Protein AF-0000000079820532 (afdb_homodimer)

Nearest PDB structures (foldseek):
  5aji-assembly1_E  TM=9.019E-01  e=6.889E+00  Escherichia coli
  8fc5-assembly2_2o  TM=4.206E-01  e=1.993E+00  Thermus thermophilus HB8
  4v5s-assembly1_AO  TM=4.270E-01  e=3.705E+00  Thermus thermophilus HB8
  5aji-assembly1_E  TM=9.019E-01  e=6.889E+00  Escherichia coli
  8fc5-assembly2_2o  TM=4.166E-01  e=1.993E+00  Thermus thermophilus HB8

Organism: NCBI:txid1608957

Foldseek 3Di:
DDDDDDQDPVNLVVQVVVQCVVVNDPDDDDSLRSVLVVVLVVQQVVCVVVVHDNVVSVVVSVVSSVVSVVD/DDDDDDQDPVNLVVQVVVQCVVVNDPDDDDSLRSVLVVVLVVQQVVCVVVVHDNVVSVVVSVVSSVVSVVD

Solvent-accessible surface area (backbone atoms only — not comparable to full-atom values): 7877 Å² total; per-residue (Å²): 122,59,32,69,44,55,42,42,55,72,52,45,65,62,45,51,63,56,49,35,67,66,75,42,76,87,61,90,73,53,64,53,54,54,52,50,52,29,29,43,46,9,50,46,52,49,33,53,75,58,67,47,56,66,69,60,40,52,51,50,43,52,52,46,54,52,52,43,73,71,98,122,60,31,71,45,54,42,42,54,71,51,46,65,62,45,50,62,56,48,34,67,64,76,43,75,88,60,91,73,51,64,54,53,52,53,49,53,28,30,45,46,9,50,46,52,48,32,55,73,59,67,47,54,64,70,61,40,50,50,49,42,52,50,44,53,52,52,44,72,72,98

Sequence (142 aa):
MPAQLTVSDDALDMLRPLFSQVEGSCEVWTDSEIVTRLLIRGVMAYGQTAGRDFADMSALAGTLRETITAGMPAQLTVSDDALDMLRPLFSQVEGSCEVWTDSEIVTRLLIRGVMAYGQTAGRDFADMSALAGTLRETITAG

Radius of gyration: 14.15 Å; Cα contacts (8 Å, |Δi|>4): 183; chains: 2; bounding box: 33×33×33 Å

pLDDT: mean 91.72, std 5.12, range [66.62, 97.19]

Secondary structure (DSSP, 8-state):
--EEEEE-HHHHHHHHHHHHHHH-SSSPPPHHHHHHHHHHHHHHHHHHHTT--HHHHHHHHHHHHHHHHH-/--EEEEE-HHHHHHHHHHHHHHH-SSSPPPHHHHHHHHHHHHHHHHHHHTT--HHHHHHHHHHHHHHHHH-

Structure (mmCIF, N/CA/C/O backbone):
data_AF-0000000079820532-model_v1
#
loop_
_entity.id
_entity.type
_entity.pdbx_description
1 polymer 'Uncharacterized protein'
#
loop_
_atom_site.group_PDB
_atom_site.id
_atom_site.type_symbol
_atom_site.label_atom_id
_atom_site.label_alt_id
_atom_site.label_comp_id
_atom_site.label_asym_id
_atom_site.label_entity_id
_atom_site.label_seq_id
_atom_site.pdbx_PDB_ins_code
_atom_site.Cartn_x
_atom_site.Cartn_y
_atom_site.Cartn_z
_atom_site.occupancy
_atom_site.B_iso_or_equiv
_atom_site.auth_seq_id
_atom_site.auth_comp_id
_atom_site.auth_asym_id
_atom_site.auth_atom_id
_atom_site.pdbx_PDB_model_num
ATOM 1 N N . MET A 1 1 ? 11.586 -12.977 10.352 1 81.31 1 MET A N 1
ATOM 2 C CA . MET A 1 1 ? 11.727 -11.711 11.062 1 81.31 1 MET A CA 1
ATOM 3 C C . MET A 1 1 ? 10.82 -10.648 10.445 1 81.31 1 MET A C 1
ATOM 5 O O . MET A 1 1 ? 10.586 -10.648 9.242 1 81.31 1 MET A O 1
ATOM 9 N N . PRO A 1 2 ? 10.234 -9.766 11.297 1 88.75 2 PRO A N 1
ATOM 10 C CA . PRO A 1 2 ? 9.367 -8.719 10.75 1 88.75 2 PRO A CA 1
ATOM 11 C C . PRO A 1 2 ? 10.094 -7.793 9.781 1 88.75 2 PRO A C 1
ATOM 13 O O . PRO A 1 2 ? 11.32 -7.656 9.852 1 88.75 2 PRO A O 1
ATOM 16 N N . ALA A 1 3 ? 9.375 -7.344 8.82 1 89.81 3 ALA A N 1
ATOM 17 C CA . ALA A 1 3 ? 9.914 -6.332 7.914 1 89.81 3 ALA A CA 1
ATOM 18 C C . ALA A 1 3 ? 9.68 -4.926 8.461 1 89.81 3 ALA A C 1
ATOM 20 O O . ALA A 1 3 ? 8.617 -4.637 9.016 1 89.81 3 ALA A O 1
ATOM 21 N N . GLN A 1 4 ? 10.734 -4.102 8.32 1 87.38 4 GLN A N 1
ATOM 22 C CA . GLN A 1 4 ? 10.641 -2.697 8.711 1 87.38 4 GLN A CA 1
ATOM 23 C C . GLN A 1 4 ? 10.703 -1.784 7.488 1 87.38 4 GLN A C 1
ATOM 25 O O . GLN A 1 4 ? 11.625 -1.892 6.672 1 87.38 4 GLN A O 1
ATOM 30 N N . LEU A 1 5 ? 9.672 -1 7.41 1 88.62 5 LEU A N 1
ATOM 31 C CA . LEU A 1 5 ? 9.672 0.026 6.371 1 88.62 5 LEU A CA 1
ATOM 32 C C . LEU A 1 5 ? 9.758 1.419 6.984 1 88.62 5 LEU A C 1
ATOM 34 O O . LEU A 1 5 ? 8.945 1.778 7.84 1 88.62 5 LEU A O 1
ATOM 38 N N . THR A 1 6 ? 10.836 2.141 6.586 1 89.69 6 THR A N 1
ATOM 39 C CA . THR A 1 6 ? 10.977 3.539 6.977 1 89.69 6 THR A CA 1
ATOM 40 C C . THR A 1 6 ? 10.523 4.465 5.848 1 89.69 6 THR A C 1
ATOM 42 O O . THR A 1 6 ? 11.039 4.391 4.734 1 89.69 6 THR A O 1
ATOM 45 N N . VAL A 1 7 ? 9.523 5.266 6.164 1 91.56 7 VAL A N 1
ATOM 46 C CA . VAL A 1 7 ? 9.055 6.277 5.219 1 91.56 7 VAL A CA 1
ATOM 47 C C . VAL A 1 7 ? 9.555 7.656 5.656 1 91.56 7 VAL A C 1
ATOM 49 O O . VAL A 1 7 ? 9.117 8.18 6.68 1 91.56 7 VAL A O 1
ATOM 52 N N . SER A 1 8 ? 10.391 8.172 4.902 1 92.5 8 SER A N 1
ATOM 53 C CA . SER A 1 8 ? 11.062 9.414 5.254 1 92.5 8 SER A CA 1
ATOM 54 C C . SER A 1 8 ? 10.094 10.594 5.246 1 92.5 8 SER A C 1
ATOM 56 O O . SER A 1 8 ? 9 10.5 4.68 1 92.5 8 SER A O 1
ATOM 58 N N . ASP A 1 9 ? 10.625 11.734 5.848 1 92 9 ASP A N 1
ATOM 59 C CA . ASP A 1 9 ? 9.836 12.961 5.863 1 92 9 ASP A CA 1
ATOM 60 C C . ASP A 1 9 ? 9.555 13.453 4.445 1 92 9 ASP A C 1
ATOM 62 O O . ASP A 1 9 ? 8.453 13.93 4.148 1 92 9 ASP A O 1
ATOM 66 N N . ASP A 1 10 ? 10.5 13.289 3.574 1 90.62 10 ASP A N 1
ATOM 67 C CA . ASP A 1 10 ? 10.344 13.711 2.186 1 90.62 10 ASP A CA 1
ATOM 68 C C . ASP A 1 10 ? 9.25 12.898 1.486 1 90.62 10 ASP A C 1
ATOM 70 O O . ASP A 1 10 ? 8.438 13.453 0.749 1 90.62 10 ASP A O 1
ATOM 74 N N . ALA A 1 11 ? 9.297 11.641 1.735 1 91.94 11 ALA A N 1
ATOM 75 C CA . ALA A 1 11 ? 8.258 10.789 1.16 1 91.94 11 ALA A CA 1
ATOM 76 C C . ALA A 1 11 ? 6.887 11.141 1.721 1 91.94 11 ALA A C 1
ATOM 78 O O . ALA A 1 11 ? 5.906 11.219 0.976 1 91.94 11 ALA A O 1
ATOM 79 N N . LEU A 1 12 ? 6.844 11.391 3.023 1 94.38 12 LEU A N 1
ATOM 80 C CA . LEU A 1 12 ? 5.582 11.734 3.668 1 94.38 12 LEU A CA 1
ATOM 81 C C . LEU A 1 12 ? 5.027 13.047 3.121 1 94.38 12 LEU A C 1
ATOM 83 O O . LEU A 1 12 ? 3.812 13.203 2.975 1 94.38 12 LEU A O 1
ATOM 87 N N . ASP A 1 13 ? 5.855 13.914 2.811 1 92.88 13 ASP A N 1
ATOM 88 C CA . ASP A 1 13 ? 5.434 15.188 2.244 1 92.88 13 ASP A CA 1
ATOM 89 C C . ASP A 1 13 ? 4.738 14.992 0.9 1 92.88 13 ASP A C 1
ATOM 91 O O . ASP A 1 13 ? 3.852 15.766 0.534 1 92.88 13 ASP A O 1
ATOM 95 N N . MET A 1 14 ? 5.082 13.914 0.185 1 91.31 14 MET A N 1
ATOM 96 C CA . MET A 1 14 ? 4.453 13.586 -1.092 1 91.31 14 MET A CA 1
ATOM 97 C C . MET A 1 14 ? 3.129 12.867 -0.878 1 91.31 14 MET A C 1
ATOM 99 O O . MET A 1 14 ? 2.205 13 -1.681 1 91.31 14 MET A O 1
ATOM 103 N N . LEU A 1 15 ? 3.088 12.125 0.169 1 93.88 15 LEU A N 1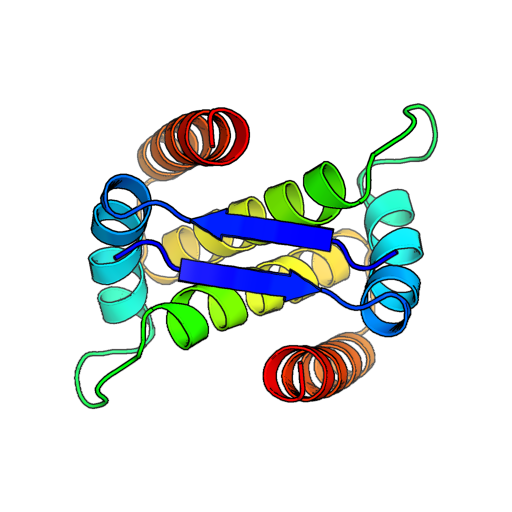
ATOM 104 C CA . LEU A 1 15 ? 1.954 11.242 0.395 1 93.88 15 LEU A CA 1
ATOM 105 C C . LEU A 1 15 ? 0.803 11.984 1.061 1 93.88 15 LEU A C 1
ATOM 107 O O . LEU A 1 15 ? -0.364 11.742 0.747 1 93.88 15 LEU A O 1
ATOM 111 N N . ARG A 1 16 ? 1.067 12.914 1.898 1 93.94 16 ARG A N 1
ATOM 112 C CA . ARG A 1 16 ? 0.063 13.602 2.707 1 93.94 16 ARG A CA 1
ATOM 113 C C . ARG A 1 16 ? -0.966 14.305 1.825 1 93.94 16 ARG A C 1
ATOM 115 O O . ARG A 1 16 ? -2.172 14.133 2.018 1 93.94 16 ARG A O 1
ATOM 122 N N . PRO A 1 17 ? -0.583 15.086 0.833 1 91.69 17 PRO A N 1
ATOM 123 C CA . PRO A 1 17 ? -1.593 15.75 0.008 1 91.69 17 PRO A CA 1
ATOM 124 C C . PRO A 1 17 ? -2.465 14.766 -0.769 1 91.69 17 PRO A C 1
ATOM 126 O O . PRO A 1 17 ? -3.668 14.992 -0.925 1 91.69 17 PRO A O 1
ATOM 129 N N . LEU A 1 18 ? -1.867 13.703 -1.291 1 92.81 18 LEU A N 1
ATOM 130 C CA . LEU A 1 18 ? -2.609 12.672 -2.006 1 92.81 18 LEU A CA 1
ATOM 131 C C . LEU A 1 18 ? -3.641 12.016 -1.093 1 92.81 18 LEU A C 1
ATOM 133 O O . LEU A 1 18 ? -4.797 11.844 -1.479 1 92.81 18 LEU A O 1
ATOM 137 N N . PHE A 1 19 ? -3.148 11.672 0.067 1 94.25 19 PHE A N 1
ATOM 138 C CA . PHE A 1 19 ? -4.016 11.023 1.043 1 94.25 19 PHE A CA 1
ATOM 139 C C . PHE A 1 19 ? -5.199 11.914 1.397 1 94.25 19 PHE A C 1
ATOM 141 O O . PHE A 1 19 ? -6.344 11.461 1.393 1 94.25 19 PHE A O 1
ATOM 148 N N . SER A 1 20 ? -4.957 13.172 1.62 1 92.81 20 SER A N 1
ATOM 149 C CA . SER A 1 20 ? -6.008 14.109 2.014 1 92.81 20 SER A CA 1
ATOM 150 C C . SER A 1 20 ? -7.008 14.328 0.883 1 92.81 20 SER A C 1
ATOM 152 O O . SER A 1 20 ? -8.195 14.555 1.131 1 92.81 20 SER A O 1
ATOM 154 N N . GLN A 1 21 ? -6.625 14.219 -0.361 1 92.88 21 GLN A N 1
ATOM 155 C CA . GLN A 1 21 ? -7.508 14.367 -1.515 1 92.88 21 GLN A CA 1
ATOM 156 C C . GLN A 1 21 ? -8.516 13.227 -1.586 1 92.88 21 GLN A C 1
ATOM 158 O O . GLN A 1 21 ? -9.648 13.422 -2.029 1 92.88 21 GLN A O 1
ATOM 163 N N . VAL A 1 22 ? -8.094 12.078 -1.106 1 93.38 22 VAL A N 1
ATOM 164 C CA . VAL A 1 22 ? -8.945 10.891 -1.2 1 93.38 22 VAL A CA 1
ATOM 165 C C . VAL A 1 22 ? -9.766 10.742 0.078 1 93.38 22 VAL A C 1
ATOM 167 O O . VAL A 1 22 ? -10.977 10.523 0.02 1 93.38 22 VAL A O 1
ATOM 170 N N . GLU A 1 23 ? -9.078 10.891 1.251 1 94.12 23 GLU A N 1
ATOM 171 C CA . GLU A 1 23 ? -9.719 10.586 2.527 1 94.12 23 GLU A CA 1
ATOM 172 C C . GLU A 1 23 ? -10.344 11.844 3.141 1 94.12 23 GLU A C 1
ATOM 174 O O . GLU A 1 23 ? -11.156 11.75 4.062 1 94.12 23 GLU A O 1
ATOM 179 N N . GLY A 1 24 ? -9.914 12.992 2.672 1 89.06 24 GLY A N 1
ATOM 180 C CA . GLY A 1 24 ? -10.414 14.242 3.217 1 89.06 24 GLY A CA 1
ATOM 181 C C . GLY A 1 24 ? -9.578 14.766 4.371 1 89.06 24 GLY A C 1
ATOM 182 O O . GLY A 1 24 ? -8.547 14.18 4.715 1 89.06 24 GLY A O 1
ATOM 183 N N . SER A 1 25 ? -9.961 15.922 4.934 1 84.75 25 SER A N 1
ATOM 184 C CA . SER A 1 25 ? -9.164 16.594 5.949 1 84.75 25 SER A CA 1
ATOM 185 C C . SER A 1 25 ? -9.938 16.75 7.254 1 84.75 25 SER A C 1
ATOM 187 O O . SER A 1 25 ? -9.531 17.5 8.141 1 84.75 25 SER A O 1
ATOM 189 N N . CYS A 1 26 ? -10.984 16.016 7.328 1 85.5 26 CYS A N 1
ATOM 190 C CA . CYS A 1 26 ? -11.805 16.156 8.523 1 85.5 26 CYS A CA 1
ATOM 191 C C . CYS A 1 26 ? -11.141 15.492 9.727 1 85.5 26 CYS A C 1
ATOM 193 O O . CYS A 1 26 ? -11.383 15.875 10.867 1 85.5 26 CYS A O 1
ATOM 195 N N . GLU A 1 27 ? -10.352 14.469 9.508 1 80.62 27 GLU A N 1
ATOM 196 C CA . GLU A 1 27 ? -9.625 13.758 10.555 1 80.62 27 GLU A CA 1
ATOM 197 C C . GLU A 1 27 ? -8.125 14.008 10.453 1 80.62 27 GLU A C 1
ATOM 199 O O . GLU A 1 27 ? -7.605 14.281 9.375 1 80.62 27 GLU A O 1
ATOM 204 N N . VAL A 1 28 ? -7.629 14.141 11.68 1 85.69 28 VAL A N 1
ATOM 205 C CA . VAL A 1 28 ? -6.172 14.211 11.711 1 85.69 28 VAL A CA 1
ATOM 206 C C . VAL A 1 28 ? -5.586 12.805 11.562 1 85.69 28 VAL A C 1
ATOM 208 O O . VAL A 1 28 ? -5.887 11.914 12.359 1 85.69 28 VAL A O 1
ATOM 211 N N . TRP A 1 29 ? -4.859 12.586 10.523 1 88.75 29 TRP A N 1
ATOM 212 C CA . TRP A 1 29 ? -4.207 11.305 10.273 1 88.75 29 TRP A CA 1
ATOM 213 C C . TRP A 1 29 ? -2.74 11.352 10.6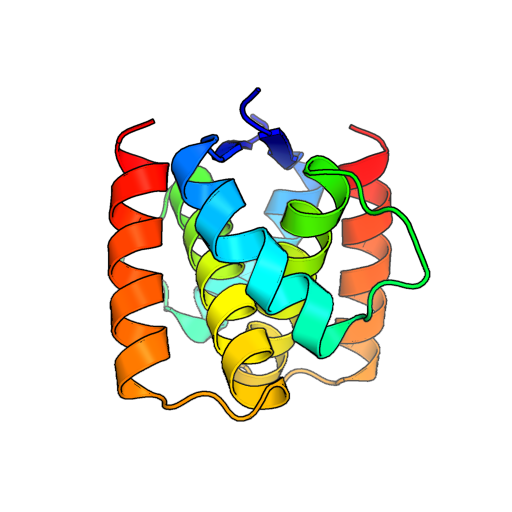8 1 88.75 29 TRP A C 1
ATOM 215 O O . TRP A 1 29 ? -2.012 12.273 10.305 1 88.75 29 TRP A O 1
ATOM 225 N N . THR A 1 30 ? -2.35 10.375 11.5 1 91.06 30 THR A N 1
ATOM 226 C CA . THR A 1 30 ? -0.921 10.266 11.789 1 91.06 30 THR A CA 1
ATOM 227 C C . THR A 1 30 ? -0.167 9.734 10.57 1 91.06 30 THR A C 1
ATOM 229 O O . THR A 1 30 ? -0.762 9.117 9.68 1 91.06 30 THR A O 1
ATOM 232 N N . ASP A 1 31 ? 1.116 9.891 10.586 1 91.94 31 ASP A N 1
ATOM 233 C CA . ASP A 1 31 ? 1.946 9.398 9.492 1 91.94 31 ASP A CA 1
ATOM 234 C C . ASP A 1 31 ? 1.876 7.875 9.391 1 91.94 31 ASP A C 1
ATOM 236 O O . ASP A 1 31 ? 1.82 7.32 8.289 1 91.94 31 ASP A O 1
ATOM 240 N N . SER A 1 32 ? 1.858 7.219 10.539 1 89.5 32 SER A N 1
ATOM 241 C CA . SER A 1 32 ? 1.764 5.762 10.555 1 89.5 32 SER A CA 1
ATOM 242 C C . SER A 1 32 ? 0.441 5.289 9.961 1 89.5 32 SER A C 1
ATOM 244 O O . SER A 1 32 ? 0.394 4.266 9.273 1 89.5 32 SER A O 1
ATOM 246 N N . GLU A 1 33 ? -0.613 6.031 10.195 1 91.38 33 GLU A N 1
ATOM 247 C CA . GLU A 1 33 ? -1.913 5.676 9.633 1 91.38 33 GLU A CA 1
ATOM 248 C C . GLU A 1 33 ? -1.93 5.855 8.117 1 91.38 33 GLU A C 1
ATOM 250 O O . GLU A 1 33 ? -2.488 5.031 7.395 1 91.38 33 GLU A O 1
ATOM 255 N N . ILE A 1 34 ? -1.351 6.949 7.656 1 94.44 34 ILE A N 1
ATOM 256 C CA . ILE A 1 34 ? -1.276 7.215 6.223 1 94.44 34 ILE A CA 1
ATOM 257 C C . ILE A 1 34 ? -0.559 6.062 5.523 1 94.44 34 ILE A C 1
ATOM 259 O O . ILE A 1 34 ? -1.084 5.484 4.57 1 94.44 34 ILE A O 1
ATOM 263 N N . VAL A 1 35 ? 0.574 5.629 6.047 1 94.06 35 VAL A N 1
ATOM 264 C CA . VAL A 1 35 ? 1.387 4.586 5.434 1 94.06 35 VAL A CA 1
ATOM 265 C C . VAL A 1 35 ? 0.646 3.25 5.5 1 94.06 35 VAL A C 1
ATOM 267 O O . VAL A 1 35 ? 0.595 2.514 4.512 1 94.06 35 VAL A O 1
ATOM 270 N N . THR A 1 36 ? 0.046 3.01 6.594 1 94 36 THR A N 1
ATOM 271 C CA . THR A 1 36 ? -0.685 1.76 6.77 1 94 36 THR A CA 1
ATOM 272 C C . THR A 1 36 ? -1.851 1.671 5.789 1 94 36 THR A C 1
ATOM 274 O O . THR A 1 36 ? -2.049 0.638 5.145 1 94 36 THR A O 1
ATOM 277 N N . ARG A 1 37 ? -2.607 2.748 5.629 1 95 37 ARG A N 1
ATOM 278 C CA . ARG A 1 37 ? -3.775 2.742 4.754 1 95 37 ARG A CA 1
ATOM 279 C C . ARG A 1 37 ? -3.365 2.605 3.291 1 95 37 ARG A C 1
ATOM 281 O O . ARG A 1 37 ? -4.039 1.927 2.514 1 95 37 ARG A O 1
ATOM 288 N N . LEU A 1 38 ? -2.291 3.234 2.979 1 95.94 38 LEU A N 1
ATOM 289 C CA . LEU A 1 38 ? -1.787 3.092 1.618 1 95.94 38 LEU A CA 1
ATOM 290 C C . LEU A 1 38 ? -1.354 1.654 1.346 1 95.94 38 LEU A C 1
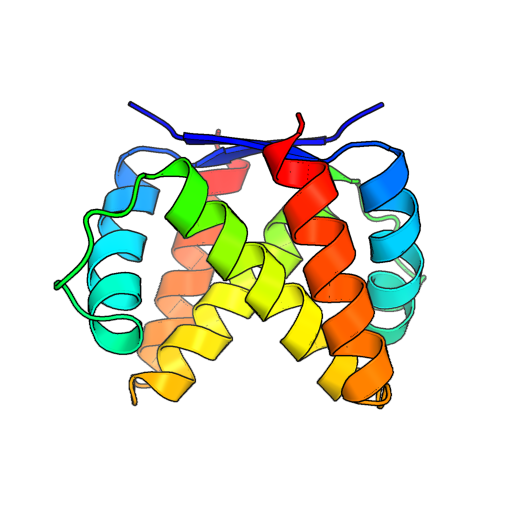ATOM 292 O O . LEU A 1 38 ? -1.64 1.107 0.279 1 95.94 38 LEU A O 1
ATOM 296 N N . LEU A 1 39 ? -0.658 1.012 2.309 1 95.69 39 LEU A N 1
ATOM 297 C CA . LEU A 1 39 ? -0.267 -0.387 2.168 1 95.69 39 LEU A CA 1
ATOM 298 C C . LEU A 1 39 ? -1.491 -1.277 1.985 1 95.69 39 LEU A C 1
ATOM 300 O O . LEU A 1 39 ? -1.521 -2.121 1.087 1 95.69 39 LEU A O 1
ATOM 304 N N . ILE A 1 40 ? -2.479 -1.036 2.781 1 96.5 40 ILE A N 1
ATOM 305 C CA . ILE A 1 40 ? -3.693 -1.842 2.723 1 96.5 40 ILE A CA 1
ATOM 306 C C . ILE A 1 40 ? -4.367 -1.662 1.364 1 96.5 40 ILE A C 1
ATOM 308 O O . ILE A 1 40 ? -4.836 -2.631 0.765 1 96.5 40 ILE A O 1
ATOM 312 N N . ARG A 1 41 ? -4.43 -0.498 0.849 1 96.75 41 ARG A N 1
ATOM 313 C CA . ARG A 1 41 ? -4.988 -0.253 -0.477 1 96.75 41 ARG A CA 1
ATOM 314 C C . ARG A 1 41 ? -4.215 -1.015 -1.548 1 96.75 41 ARG A C 1
ATOM 316 O O . ARG A 1 41 ? -4.805 -1.529 -2.5 1 96.75 41 ARG A O 1
ATOM 323 N N . GLY A 1 42 ? -2.869 -1.021 -1.367 1 97.19 42 GLY A N 1
ATOM 324 C CA . GLY A 1 42 ? -2.045 -1.806 -2.275 1 97.19 42 GLY A CA 1
ATOM 325 C C . GLY A 1 42 ? -2.375 -3.285 -2.252 1 97.19 42 GLY A C 1
ATOM 326 O O . GLY A 1 42 ? -2.441 -3.93 -3.301 1 97.19 42 GLY A O 1
ATOM 327 N N . VAL A 1 43 ? -2.66 -3.77 -1.131 1 97 43 VAL A N 1
ATOM 328 C CA . VAL A 1 43 ? -3.041 -5.168 -0.969 1 97 43 VAL A CA 1
ATOM 329 C C . VAL A 1 43 ? -4.359 -5.434 -1.688 1 97 43 VAL A C 1
ATOM 331 O O . VAL A 1 43 ? -4.488 -6.418 -2.42 1 97 43 VAL A O 1
ATOM 334 N N . MET A 1 44 ? -5.285 -4.516 -1.565 1 97.06 44 MET A N 1
ATOM 335 C CA . MET A 1 44 ? -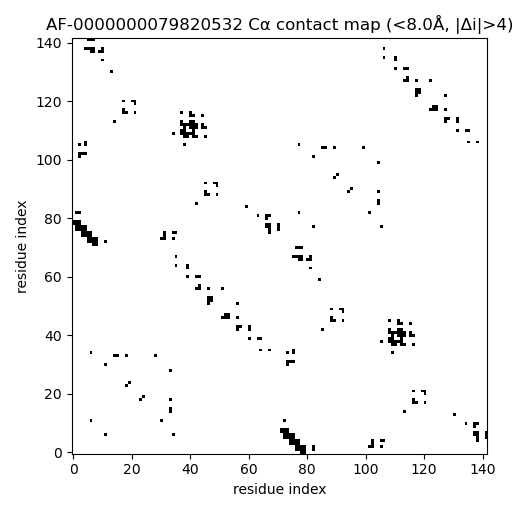6.57 -4.652 -2.246 1 97.06 44 MET A CA 1
ATOM 336 C C . MET A 1 44 ? -6.391 -4.613 -3.76 1 97.06 44 MET A C 1
ATOM 338 O O . MET A 1 44 ? -7.016 -5.391 -4.484 1 97.06 44 MET A O 1
ATOM 342 N N . ALA A 1 45 ? -5.57 -3.748 -4.211 1 95.94 45 ALA A N 1
ATOM 343 C CA . ALA A 1 45 ? -5.305 -3.627 -5.641 1 95.94 45 ALA A CA 1
ATOM 344 C C . ALA A 1 45 ? -4.648 -4.895 -6.184 1 95.94 45 ALA A C 1
ATOM 346 O O . ALA A 1 45 ? -4.984 -5.352 -7.281 1 95.94 45 ALA A O 1
ATOM 347 N N . TYR A 1 46 ? -3.703 -5.484 -5.414 1 96.56 46 TYR A N 1
ATOM 348 C CA . TYR A 1 46 ? -3.088 -6.742 -5.824 1 96.56 46 TYR A CA 1
ATOM 349 C C . TYR A 1 46 ? -4.121 -7.863 -5.883 1 96.56 46 TYR A C 1
ATOM 351 O O . TYR A 1 46 ? -4.117 -8.664 -6.816 1 96.56 46 TYR A O 1
ATOM 359 N N . GLY A 1 47 ? -4.988 -7.906 -4.887 1 96.38 47 GLY A N 1
ATOM 360 C CA . GLY A 1 47 ? -6.051 -8.898 -4.914 1 96.38 47 GLY A CA 1
ATOM 361 C C . GLY A 1 47 ? -6.914 -8.812 -6.16 1 96.38 47 GLY A C 1
ATOM 362 O O . GLY A 1 47 ? -7.23 -9.828 -6.773 1 96.38 47 GLY A O 1
ATOM 363 N N . GLN A 1 48 ? -7.25 -7.605 -6.492 1 95.12 48 GLN A N 1
ATOM 364 C CA . GLN A 1 48 ? -8.047 -7.383 -7.695 1 95.12 48 GLN A CA 1
ATOM 365 C C . GLN A 1 48 ? -7.312 -7.879 -8.938 1 95.12 48 GLN A C 1
ATOM 367 O O . GLN A 1 48 ? -7.902 -8.555 -9.781 1 95.12 48 GLN A O 1
ATOM 372 N N . THR A 1 49 ? -6.07 -7.574 -9.031 1 94.62 49 THR A N 1
ATOM 373 C CA . THR A 1 49 ? -5.25 -7.996 -10.164 1 94.62 49 THR A CA 1
ATOM 374 C C . THR A 1 49 ? -5.164 -9.516 -10.22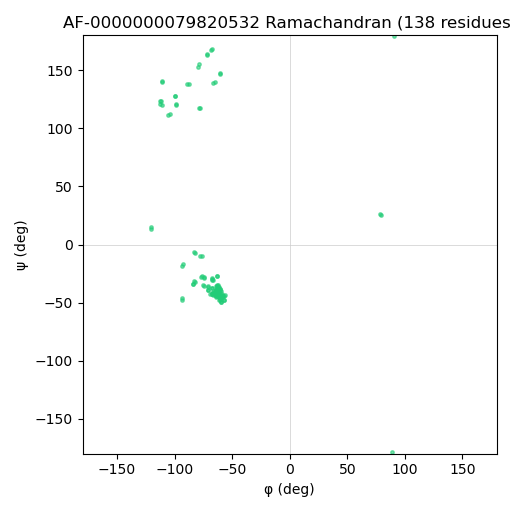7 1 94.62 49 THR A C 1
ATOM 376 O O . THR A 1 49 ? -5.168 -10.102 -11.312 1 94.62 49 THR A O 1
ATOM 379 N N . AL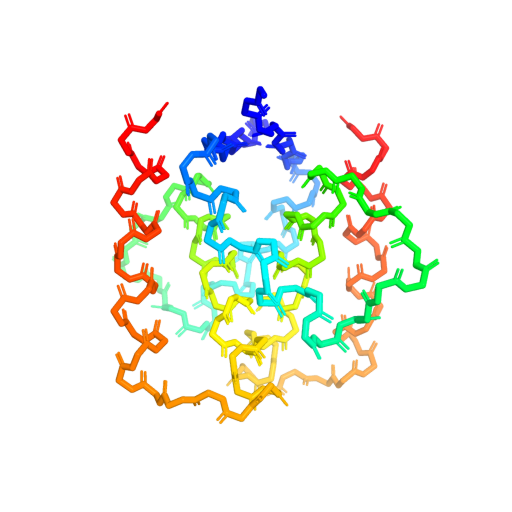A A 1 50 ? -5.109 -10.164 -9.125 1 94.38 50 ALA A N 1
ATOM 380 C CA . ALA A 1 50 ? -4.965 -11.617 -9.031 1 94.38 50 ALA A CA 1
ATOM 381 C C . ALA A 1 50 ? -6.312 -12.312 -9.203 1 94.38 50 ALA A C 1
ATOM 383 O O . ALA A 1 50 ? -6.395 -13.539 -9.164 1 94.38 50 ALA A O 1
ATOM 384 N N . GLY A 1 51 ? -7.445 -11.508 -9.266 1 94.94 51 GLY A N 1
ATOM 385 C CA . GLY A 1 51 ? -8.766 -12.086 -9.461 1 94.94 51 GLY A CA 1
ATOM 386 C C . GLY A 1 51 ? -9.352 -12.672 -8.195 1 94.94 51 GLY A C 1
ATOM 387 O O . GLY A 1 51 ? -10.18 -13.586 -8.258 1 94.94 51 GLY A O 1
ATOM 388 N N . ARG A 1 52 ? -8.859 -12.109 -7.109 1 94.81 52 ARG A N 1
ATOM 389 C CA . ARG A 1 52 ? -9.391 -12.602 -5.84 1 94.81 52 ARG A CA 1
ATOM 390 C C . ARG A 1 52 ? -10.758 -11.992 -5.547 1 94.81 52 ARG A C 1
ATOM 392 O O . ARG A 1 52 ? -11.055 -10.875 -5.98 1 94.81 52 ARG A O 1
ATOM 399 N N . ASP A 1 53 ? -11.477 -12.695 -4.781 1 96.62 53 ASP A N 1
ATOM 400 C CA . ASP A 1 53 ? -12.797 -12.242 -4.363 1 96.62 53 ASP A CA 1
ATOM 401 C C . ASP A 1 53 ? -12.688 -11.016 -3.459 1 96.62 53 ASP A C 1
ATOM 403 O O . ASP A 1 53 ? -11.82 -10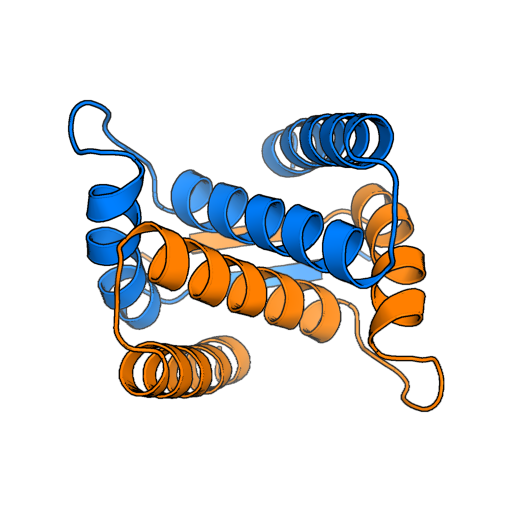.953 -2.582 1 96.62 53 ASP A O 1
ATOM 407 N N . PHE A 1 54 ? -13.594 -10.094 -3.701 1 95 54 PHE A N 1
ATOM 408 C CA . PHE A 1 54 ? -13.555 -8.836 -2.957 1 95 54 PHE A CA 1
ATOM 409 C C . PHE A 1 54 ? -13.766 -9.086 -1.468 1 95 54 PHE A C 1
ATOM 411 O O . PHE A 1 54 ? -13.125 -8.453 -0.629 1 95 54 PHE A O 1
ATOM 418 N N . ALA A 1 55 ? -14.703 -9.969 -1.15 1 95.19 55 ALA A N 1
ATOM 419 C CA . ALA A 1 55 ? -14.992 -10.25 0.254 1 95.19 55 ALA A CA 1
ATOM 420 C C . ALA A 1 55 ? -13.766 -10.836 0.954 1 95.19 55 ALA A C 1
ATOM 422 O O . ALA A 1 55 ? -13.461 -10.469 2.092 1 95.19 55 ALA A O 1
ATOM 423 N N . ASP A 1 56 ? -13.078 -11.727 0.269 1 93.94 56 ASP A N 1
ATOM 424 C CA . ASP A 1 56 ? -11.859 -12.312 0.815 1 93.94 56 ASP A CA 1
ATOM 425 C C . ASP A 1 56 ? -10.781 -11.258 1.027 1 93.94 56 ASP A C 1
ATOM 427 O O . ASP A 1 56 ? -10.117 -11.234 2.066 1 93.94 56 ASP A O 1
ATOM 431 N N . MET A 1 57 ? -10.68 -10.328 0.074 1 96 57 MET A N 1
ATOM 432 C CA . MET A 1 57 ? -9.664 -9.281 0.167 1 96 57 MET A CA 1
ATOM 433 C C . MET A 1 57 ? -10.008 -8.289 1.27 1 96 57 MET A C 1
ATOM 435 O O . MET A 1 57 ? -9.117 -7.801 1.97 1 96 57 MET A O 1
ATOM 439 N N . SER A 1 58 ? -11.273 -8.008 1.429 1 95.38 58 SER A N 1
ATOM 440 C CA . SER A 1 58 ? -11.695 -7.113 2.498 1 95.38 58 SER A CA 1
ATOM 441 C C . SER A 1 58 ? -11.391 -7.699 3.869 1 95.38 58 SER A C 1
ATOM 443 O O . SER A 1 58 ? -10.938 -6.988 4.77 1 95.38 58 SER A O 1
ATOM 445 N N . ALA A 1 59 ? -11.609 -9 3.963 1 95 59 ALA A N 1
ATOM 446 C CA . ALA A 1 59 ? -11.281 -9.68 5.215 1 95 59 ALA A CA 1
ATOM 447 C C . ALA A 1 59 ? -9.781 -9.633 5.488 1 95 59 ALA A C 1
ATOM 449 O O . ALA A 1 59 ? -9.359 -9.359 6.609 1 95 59 ALA A O 1
ATOM 450 N N . LEU A 1 60 ? -9.031 -9.906 4.457 1 93.69 60 LEU A N 1
ATOM 451 C CA . LEU A 1 60 ? -7.578 -9.844 4.582 1 93.69 60 LEU A CA 1
ATOM 452 C C . LEU A 1 60 ? -7.125 -8.445 4.988 1 93.69 60 LEU A C 1
ATOM 454 O O . LEU A 1 60 ? -6.277 -8.297 5.875 1 93.69 60 LEU A O 1
ATOM 458 N N . ALA A 1 61 ? -7.691 -7.469 4.328 1 94.94 61 ALA A N 1
ATOM 459 C CA . ALA A 1 61 ? -7.359 -6.078 4.637 1 94.94 61 ALA A CA 1
ATOM 460 C C . ALA A 1 61 ? -7.641 -5.762 6.105 1 94.94 61 ALA A C 1
ATOM 462 O O . ALA A 1 61 ? -6.836 -5.109 6.77 1 94.94 61 ALA A O 1
ATOM 463 N N . GLY A 1 62 ? -8.734 -6.18 6.609 1 94 62 GLY A N 1
ATOM 464 C CA . GLY A 1 62 ? -9.07 -5.98 8.008 1 94 62 GLY A CA 1
ATOM 465 C C . GLY A 1 62 ? -8.086 -6.637 8.961 1 94 62 GLY A C 1
ATOM 466 O O . GLY A 1 62 ? -7.641 -6.016 9.93 1 94 62 GLY A O 1
ATOM 467 N N . THR A 1 63 ? -7.762 -7.836 8.656 1 92.94 63 THR A N 1
ATOM 468 C CA . THR A 1 63 ? -6.809 -8.578 9.469 1 92.94 63 THR A CA 1
ATOM 469 C C . THR A 1 63 ? -5.445 -7.891 9.461 1 92.94 63 THR A C 1
ATOM 471 O O . THR A 1 63 ? -4.805 -7.766 10.508 1 92.94 63 THR A O 1
ATOM 474 N N . LEU A 1 64 ? -5.004 -7.434 8.289 1 92.06 64 LEU A N 1
ATOM 475 C CA . LEU A 1 64 ? -3.717 -6.766 8.148 1 92.06 64 LEU A CA 1
ATOM 476 C C . LEU A 1 64 ? -3.688 -5.469 8.961 1 92.06 64 LEU A C 1
ATOM 478 O O . LEU A 1 64 ? -2.697 -5.176 9.633 1 92.06 64 LEU A O 1
ATOM 482 N N . ARG A 1 65 ? -4.773 -4.73 8.891 1 91.06 65 ARG A N 1
ATOM 483 C CA . ARG A 1 65 ? -4.848 -3.5 9.672 1 91.06 65 ARG A CA 1
ATOM 484 C C . ARG A 1 65 ? -4.68 -3.783 11.156 1 91.06 65 ARG A C 1
ATOM 486 O O . ARG A 1 65 ? -3.922 -3.096 11.844 1 91.06 65 ARG A O 1
ATOM 493 N N . GLU A 1 66 ? -5.32 -4.805 11.594 1 90 66 GLU A N 1
ATOM 494 C CA . GLU A 1 66 ? -5.234 -5.164 13.008 1 90 66 GLU A CA 1
ATOM 495 C C . GLU A 1 66 ? -3.82 -5.605 13.375 1 90 66 GLU A C 1
ATOM 497 O O . GLU A 1 66 ? -3.299 -5.215 14.422 1 90 66 GLU A O 1
ATOM 502 N N . THR A 1 67 ? -3.236 -6.332 12.523 1 86.81 67 THR A N 1
ATOM 503 C CA . THR A 1 67 ? -1.92 -6.902 12.789 1 86.81 67 THR A CA 1
ATOM 504 C C . THR A 1 67 ? -0.85 -5.816 12.781 1 86.81 67 THR A C 1
ATOM 506 O O . THR A 1 67 ? 0.055 -5.82 13.617 1 86.81 67 THR A O 1
ATOM 509 N N . ILE A 1 68 ? -0.948 -4.867 11.883 1 84.5 68 ILE A N 1
ATOM 510 C CA . ILE A 1 68 ? 0.042 -3.803 11.75 1 84.5 68 ILE A CA 1
ATOM 511 C C . ILE A 1 68 ? -0.115 -2.801 12.891 1 84.5 68 ILE A C 1
ATOM 513 O O . ILE A 1 68 ? 0.876 -2.324 13.453 1 84.5 68 ILE A O 1
ATOM 517 N N . THR A 1 69 ? -1.297 -2.576 13.281 1 81.38 69 THR A N 1
ATOM 518 C CA . THR A 1 69 ? -1.533 -1.604 14.336 1 81.38 69 THR A CA 1
ATOM 519 C C . THR A 1 69 ? -1.153 -2.184 15.695 1 81.38 69 THR A C 1
ATOM 521 O O . THR A 1 69 ? -0.777 -1.445 16.609 1 81.38 69 THR A O 1
ATOM 524 N N . ALA A 1 70 ? -1.246 -3.494 15.75 1 79.19 70 ALA A N 1
ATOM 525 C CA . ALA A 1 70 ? -0.911 -4.156 17.016 1 79.19 70 ALA A CA 1
ATOM 526 C C . ALA A 1 70 ? 0.601 -4.25 17.203 1 79.19 70 ALA A C 1
ATOM 528 O O . ALA A 1 70 ? 1.086 -4.434 18.312 1 79.19 70 ALA A O 1
ATOM 529 N N . GLY A 1 71 ? 1.415 -3.928 16.156 1 67.5 71 GLY A N 1
ATOM 530 C CA . GLY A 1 71 ? 2.865 -3.959 16.266 1 67.5 71 GLY A CA 1
ATOM 531 C C . GLY A 1 71 ? 3.432 -5.367 16.297 1 67.5 71 GLY A C 1
ATOM 532 O O . GLY A 1 71 ? 4.637 -5.551 16.484 1 67.5 71 GLY A O 1
ATOM 533 N N . MET B 1 1 ? 9.297 13.75 11.516 1 79.69 1 MET B N 1
ATOM 534 C CA . MET B 1 1 ? 10.023 12.508 11.797 1 79.69 1 MET B CA 1
ATOM 535 C C . MET B 1 1 ? 9.555 11.383 10.883 1 79.69 1 MET B C 1
ATOM 537 O O . MET B 1 1 ? 8.383 11.328 10.516 1 79.69 1 MET B O 1
ATOM 541 N N . PRO B 1 2 ? 10.484 10.539 10.438 1 88.69 2 PRO B N 1
ATOM 542 C CA . PRO B 1 2 ? 10.078 9.438 9.555 1 88.69 2 PRO B CA 1
ATOM 543 C C . PRO B 1 2 ? 9.07 8.5 10.211 1 88.69 2 PRO B C 1
ATOM 545 O O . PRO B 1 2 ? 9.023 8.398 11.445 1 88.69 2 PRO B O 1
ATOM 548 N N . ALA B 1 3 ? 8.227 7.988 9.383 1 89.5 3 ALA B N 1
ATOM 549 C CA . ALA B 1 3 ? 7.297 6.965 9.859 1 89.5 3 ALA B CA 1
ATOM 550 C C . ALA B 1 3 ? 7.91 5.57 9.727 1 89.5 3 ALA B C 1
ATOM 552 O O . ALA B 1 3 ? 8.586 5.273 8.734 1 89.5 3 ALA B O 1
ATOM 553 N N . GLN B 1 4 ? 7.676 4.75 10.789 1 87.56 4 GLN B N 1
ATOM 554 C CA . GLN B 1 4 ? 8.117 3.359 10.773 1 87.56 4 GLN B CA 1
ATOM 555 C C . GLN B 1 4 ? 6.926 2.406 10.734 1 87.56 4 GLN B C 1
ATOM 557 O O . GLN B 1 4 ? 6.012 2.508 11.547 1 87.56 4 GLN B O 1
ATOM 562 N N . LEU B 1 5 ? 6.996 1.601 9.711 1 88.81 5 LEU B N 1
ATOM 563 C CA . LEU B 1 5 ? 6 0.538 9.625 1 88.81 5 LEU B CA 1
ATOM 564 C C . LEU B 1 5 ? 6.645 -0.828 9.844 1 88.81 5 LEU B C 1
ATOM 566 O O . LEU B 1 5 ? 7.594 -1.189 9.141 1 88.81 5 LEU B O 1
ATOM 570 N N . THR B 1 6 ? 6.137 -1.489 10.898 1 89.56 6 THR B N 1
ATOM 571 C CA . THR B 1 6 ? 6.547 -2.867 11.133 1 89.56 6 THR B CA 1
ATOM 572 C C . THR B 1 6 ? 5.504 -3.846 10.602 1 89.56 6 THR B C 1
ATOM 574 O O . THR B 1 6 ? 4.336 -3.783 10.992 1 89.56 6 THR B O 1
ATOM 577 N N . VAL B 1 7 ? 5.938 -4.691 9.695 1 91.62 7 VAL B N 1
ATOM 578 C CA . VAL B 1 7 ? 5.082 -5.754 9.172 1 91.62 7 VAL B CA 1
ATOM 579 C C . VAL B 1 7 ? 5.508 -7.094 9.766 1 91.62 7 VAL B C 1
ATOM 581 O O . VAL B 1 7 ? 6.59 -7.602 9.453 1 91.62 7 VAL B O 1
ATOM 584 N N . SER B 1 8 ? 4.695 -7.602 10.555 1 92.56 8 SER B N 1
ATOM 585 C CA . SER B 1 8 ? 5.02 -8.812 11.305 1 92.56 8 SER B CA 1
ATOM 586 C C . SER B 1 8 ? 5.148 -10.016 10.383 1 92.56 8 SER B C 1
ATOM 588 O O . SER B 1 8 ? 4.707 -9.977 9.234 1 92.56 8 SER B O 1
ATOM 590 N N . ASP B 1 9 ? 5.715 -11.133 11.016 1 92.19 9 ASP B N 1
ATOM 591 C CA . ASP B 1 9 ? 5.848 -12.383 10.273 1 92.19 9 ASP B CA 1
ATOM 592 C C . ASP B 1 9 ? 4.484 -12.938 9.867 1 92.19 9 ASP B C 1
ATOM 594 O O . ASP B 1 9 ? 4.324 -13.461 8.758 1 92.19 9 ASP B O 1
ATOM 598 N N . ASP B 1 10 ? 3.518 -12.766 10.695 1 91.12 10 ASP B N 1
ATOM 599 C CA . ASP B 1 10 ? 2.168 -13.242 10.406 1 91.12 10 ASP B CA 1
ATOM 600 C C . ASP B 1 10 ? 1.56 -12.484 9.227 1 91.12 10 ASP B C 1
ATOM 602 O O . ASP B 1 10 ? 0.926 -13.086 8.359 1 91.12 10 ASP B O 1
ATOM 606 N N . ALA B 1 11 ? 1.758 -11.234 9.242 1 92.25 11 ALA B N 1
ATOM 607 C CA . ALA B 1 11 ? 1.268 -10.43 8.125 1 92.25 11 ALA B CA 1
ATOM 608 C C . ALA B 1 11 ? 1.979 -10.805 6.824 1 92.25 11 ALA B C 1
ATOM 610 O O . ALA B 1 11 ? 1.343 -10.938 5.777 1 92.25 11 ALA B O 1
ATOM 611 N N . LEU B 1 12 ? 3.297 -10.992 6.938 1 94.5 12 LEU B N 1
ATOM 612 C CA . LEU B 1 12 ? 4.082 -11.352 5.762 1 94.5 12 LEU B CA 1
ATOM 613 C C . LEU B 1 12 ? 3.633 -12.695 5.199 1 94.5 12 LEU B C 1
ATOM 615 O O . LEU B 1 12 ? 3.619 -12.891 3.98 1 94.5 12 LEU B O 1
ATOM 619 N N . ASP B 1 13 ? 3.258 -13.547 6.023 1 93.19 13 ASP B N 1
ATOM 620 C CA . ASP B 1 13 ? 2.777 -14.859 5.59 1 93.19 13 ASP B CA 1
ATOM 621 C C . ASP B 1 13 ? 1.508 -14.727 4.75 1 93.19 13 ASP B C 1
ATOM 623 O O . ASP B 1 13 ? 1.261 -15.539 3.857 1 93.19 13 ASP B O 1
ATOM 627 N N . MET B 1 14 ? 0.74 -13.664 4.98 1 91.69 14 MET B N 1
ATOM 628 C CA . MET B 1 14 ? -0.472 -13.406 4.207 1 91.69 14 MET B CA 1
ATOM 629 C C . MET B 1 14 ? -0.141 -12.711 2.889 1 91.69 14 MET B C 1
ATOM 631 O O . MET B 1 14 ? -0.833 -12.914 1.888 1 91.69 14 MET B O 1
ATOM 635 N N . LEU B 1 15 ? 0.888 -11.938 2.926 1 94.19 15 LEU B N 1
ATOM 636 C CA . LEU B 1 15 ? 1.207 -11.086 1.788 1 94.19 15 LEU B CA 1
ATOM 637 C C . LEU B 1 15 ? 2.008 -11.852 0.739 1 94.19 15 LEU B C 1
ATOM 639 O O . LEU B 1 15 ? 1.815 -11.648 -0.462 1 94.19 15 LEU B O 1
ATOM 643 N N . ARG B 1 16 ? 2.83 -12.734 1.131 1 94.38 16 ARG B N 1
ATOM 644 C CA . ARG B 1 16 ? 3.754 -13.43 0.24 1 94.38 16 ARG B CA 1
ATOM 645 C C . ARG B 1 16 ? 3 -14.188 -0.847 1 94.38 16 ARG B C 1
ATOM 647 O O . ARG B 1 16 ? 3.307 -14.055 -2.033 1 94.38 16 ARG B O 1
ATOM 654 N N . PRO B 1 17 ? 1.98 -14.992 -0.545 1 92 17 PRO B N 1
ATOM 655 C CA . PRO B 1 17 ? 1.284 -15.719 -1.608 1 92 17 PRO B CA 1
ATOM 656 C C . PRO B 1 17 ? 0.57 -14.789 -2.59 1 92 17 PRO B C 1
ATOM 658 O O . PRO B 1 17 ? 0.545 -15.062 -3.793 1 92 17 PRO B O 1
ATOM 661 N N . LEU B 1 18 ? -0.023 -13.742 -2.098 1 93.38 18 LEU B N 1
ATOM 662 C CA . LEU B 1 18 ? -0.686 -12.758 -2.947 1 93.38 18 LEU B CA 1
ATOM 663 C C . LEU B 1 18 ? 0.309 -12.109 -3.904 1 93.38 18 LEU B C 1
ATOM 665 O O . LEU B 1 18 ? 0.04 -11.984 -5.102 1 93.38 18 LEU B O 1
ATOM 669 N N . PHE B 1 19 ? 1.38 -11.719 -3.291 1 94.56 19 PHE B N 1
ATOM 670 C CA . PHE B 1 19 ? 2.414 -11.062 -4.078 1 94.56 19 PHE B CA 1
ATOM 671 C C . PHE B 1 19 ? 2.92 -11.977 -5.184 1 94.56 19 PHE B C 1
ATOM 673 O O . PHE B 1 19 ? 3.02 -11.57 -6.344 1 94.56 19 PHE B O 1
ATOM 680 N N . SER B 1 20 ? 3.152 -13.211 -4.883 1 93.19 20 SER B N 1
ATOM 681 C CA . SER B 1 20 ? 3.678 -14.164 -5.848 1 93.19 20 SER B CA 1
ATOM 682 C C . SER B 1 20 ? 2.662 -14.461 -6.945 1 93.19 20 SER B C 1
ATOM 684 O O . SER B 1 20 ? 3.035 -14.734 -8.086 1 93.19 20 SER B O 1
ATOM 686 N N . GLN B 1 21 ? 1.396 -14.391 -6.699 1 93.06 21 GLN B N 1
ATOM 687 C CA . GLN B 1 21 ? 0.345 -14.609 -7.688 1 93.06 21 GLN B CA 1
ATOM 688 C C . GLN B 1 21 ? 0.349 -13.516 -8.75 1 93.06 21 GLN B C 1
ATOM 690 O O . GLN B 1 21 ? 0.031 -13.773 -9.914 1 93.06 21 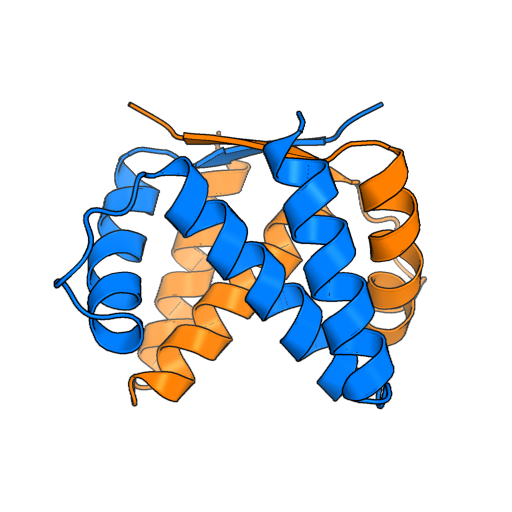GLN B O 1
ATOM 695 N N . VAL B 1 22 ? 0.757 -12.344 -8.344 1 93.81 22 VAL B N 1
ATOM 696 C CA . VAL B 1 22 ? 0.723 -11.195 -9.25 1 93.81 22 VAL B CA 1
ATOM 697 C C . VAL B 1 22 ? 2.078 -11.047 -9.938 1 93.81 22 VAL B C 1
ATOM 699 O O . VAL B 1 22 ? 2.148 -10.883 -11.164 1 93.81 22 VAL B O 1
ATOM 702 N N . GLU B 1 23 ? 3.17 -11.109 -9.125 1 94.38 23 GLU B N 1
ATOM 703 C CA . GLU B 1 23 ? 4.5 -10.789 -9.641 1 94.38 23 GLU B CA 1
ATOM 704 C C . GLU B 1 23 ? 5.211 -12.047 -10.133 1 94.38 23 GLU B C 1
ATOM 706 O O . GLU B 1 23 ? 6.215 -11.953 -10.852 1 94.38 23 GLU B O 1
ATOM 711 N N . GLY B 1 24 ? 4.719 -13.211 -9.727 1 89.5 24 GLY B N 1
ATOM 712 C CA . GLY B 1 24 ? 5.348 -14.461 -10.109 1 89.5 24 GLY B CA 1
ATOM 713 C C . GLY B 1 24 ? 6.426 -14.914 -9.148 1 89.5 24 GLY B C 1
ATOM 714 O O . GLY B 1 24 ? 6.648 -14.281 -8.109 1 89.5 24 GLY B O 1
ATOM 715 N N . SER B 1 25 ? 7.074 -16.031 -9.43 1 85.19 25 SER B N 1
ATOM 716 C CA . SER B 1 25 ? 8.023 -16.656 -8.508 1 85.19 25 SER B CA 1
ATOM 717 C C . SER B 1 25 ? 9.406 -16.766 -9.133 1 85.19 25 SER B C 1
ATOM 719 O O . SER B 1 25 ? 10.273 -17.469 -8.609 1 85.19 25 SER B O 1
ATOM 721 N N . CYS B 1 26 ? 9.562 -16.062 -10.211 1 86.31 26 CYS B N 1
ATOM 722 C CA . CYS B 1 26 ? 10.844 -16.188 -10.898 1 86.31 26 CYS B CA 1
ATOM 723 C C . CYS B 1 26 ? 11.945 -15.445 -10.148 1 86.31 26 CYS B C 1
ATOM 725 O O . CYS B 1 26 ? 13.117 -15.789 -10.273 1 86.31 26 CYS B O 1
ATOM 727 N N . GLU B 1 27 ? 11.617 -14.398 -9.406 1 81.62 27 GLU B N 1
ATOM 728 C CA . GLU B 1 27 ? 12.555 -13.625 -8.602 1 81.62 27 GLU B CA 1
ATOM 729 C C . GLU B 1 27 ? 12.312 -13.828 -7.109 1 81.62 27 GLU B C 1
ATOM 731 O O . GLU B 1 27 ? 11.195 -14.125 -6.695 1 81.62 27 GLU B O 1
ATOM 736 N N . VAL B 1 28 ? 13.477 -13.914 -6.477 1 85.81 28 VAL B N 1
ATOM 737 C CA . VAL B 1 28 ? 13.367 -13.938 -5.023 1 85.81 28 VAL B CA 1
ATOM 738 C C . VAL B 1 28 ? 13.117 -12.523 -4.504 1 85.81 28 VAL B C 1
ATOM 740 O O . VAL B 1 28 ? 13.914 -11.617 -4.742 1 85.81 28 VAL B O 1
ATOM 743 N N . TRP B 1 29 ? 11.992 -12.312 -3.885 1 89 29 TRP B N 1
ATOM 744 C CA . TRP B 1 29 ? 11.641 -11.016 -3.309 1 89 29 TRP B CA 1
ATOM 745 C C . TRP B 1 29 ? 11.891 -11.008 -1.805 1 89 29 TRP B C 1
ATOM 747 O O . TRP B 1 29 ? 11.477 -11.922 -1.091 1 89 29 TRP B O 1
ATOM 757 N N . THR B 1 30 ? 12.633 -9.984 -1.387 1 91.06 30 THR B N 1
ATOM 758 C CA . THR B 1 30 ? 12.758 -9.82 0.057 1 91.06 30 THR B CA 1
ATOM 759 C C . THR B 1 30 ? 11.453 -9.312 0.663 1 91.06 30 THR B C 1
ATOM 761 O O . THR B 1 30 ? 10.617 -8.742 -0.041 1 91.06 30 THR B O 1
ATOM 764 N N . ASP B 1 31 ? 11.328 -9.453 1.945 1 92.12 31 ASP B N 1
ATOM 765 C CA . ASP B 1 31 ? 10.141 -8.977 2.641 1 92.12 31 ASP B CA 1
ATOM 766 C C . ASP B 1 31 ? 10 -7.461 2.51 1 92.12 31 ASP B C 1
ATOM 768 O O . ASP B 1 31 ? 8.898 -6.945 2.32 1 92.12 31 ASP B O 1
ATOM 772 N N . SER B 1 32 ? 11.117 -6.758 2.598 1 89.5 32 SER B N 1
ATOM 773 C CA . SER B 1 32 ? 11.094 -5.305 2.453 1 89.5 32 SER B CA 1
ATOM 774 C C . SER B 1 32 ? 10.633 -4.895 1.059 1 89.5 32 SER B C 1
ATOM 776 O O . SER B 1 32 ? 9.922 -3.9 0.904 1 89.5 32 SER B O 1
ATOM 778 N N . GLU B 1 33 ? 11.023 -5.648 0.058 1 91.38 33 GLU B N 1
ATOM 779 C CA . GLU B 1 33 ? 10.594 -5.352 -1.305 1 91.38 33 GLU B CA 1
ATOM 780 C C . GLU B 1 33 ? 9.094 -5.582 -1.475 1 91.38 33 GLU B C 1
ATOM 782 O O . GLU B 1 33 ? 8.406 -4.793 -2.127 1 91.38 33 GLU B O 1
ATOM 787 N N . ILE B 1 34 ? 8.594 -6.676 -0.913 1 94.62 34 ILE B N 1
ATOM 788 C CA . ILE B 1 34 ? 7.172 -6.988 -0.98 1 94.62 34 ILE B CA 1
ATOM 789 C C . ILE B 1 34 ? 6.363 -5.84 -0.378 1 94.62 34 ILE B C 1
ATOM 791 O O . ILE B 1 34 ? 5.453 -5.312 -1.019 1 94.62 34 ILE B O 1
ATOM 795 N N . VAL B 1 35 ? 6.754 -5.367 0.776 1 94.19 35 VAL B N 1
ATOM 796 C CA . VAL B 1 35 ? 6.027 -4.32 1.484 1 94.19 35 VAL B CA 1
ATOM 797 C C . VAL B 1 35 ? 6.129 -3.008 0.708 1 94.19 35 VAL B C 1
ATOM 799 O O . VAL B 1 35 ? 5.129 -2.309 0.527 1 94.19 35 VAL B O 1
ATOM 802 N N . THR B 1 36 ? 7.289 -2.742 0.233 1 94 36 THR B N 1
ATOM 803 C CA . THR B 1 36 ? 7.5 -1.511 -0.519 1 94 36 THR B CA 1
ATOM 804 C C . THR B 1 36 ? 6.645 -1.492 -1.782 1 94 36 THR B C 1
ATOM 806 O O . THR B 1 36 ? 5.996 -0.489 -2.084 1 94 36 THR B O 1
ATOM 809 N N . ARG B 1 37 ? 6.59 -2.592 -2.523 1 95 37 ARG B N 1
ATOM 810 C CA . ARG B 1 37 ? 5.84 -2.656 -3.771 1 95 37 ARG B CA 1
ATOM 811 C C . ARG B 1 37 ? 4.34 -2.553 -3.516 1 95 37 ARG B C 1
ATOM 813 O O . ARG B 1 37 ? 3.615 -1.914 -4.285 1 95 37 ARG B O 1
ATOM 820 N N . LEU B 1 38 ? 3.932 -3.156 -2.451 1 95.94 38 LEU B N 1
ATOM 821 C CA . LEU B 1 38 ? 2.521 -3.045 -2.096 1 95.94 38 LEU B CA 1
ATOM 822 C C . LEU B 1 38 ? 2.162 -1.608 -1.732 1 95.94 38 LEU B C 1
ATOM 824 O O . LEU B 1 38 ? 1.111 -1.106 -2.135 1 95.94 38 LEU B O 1
ATOM 828 N N . LEU B 1 39 ? 3.031 -0.932 -0.974 1 95.69 39 LEU B N 1
ATOM 829 C CA . LEU B 1 39 ? 2.809 0.47 -0.639 1 95.69 39 LEU B CA 1
ATOM 830 C C . LEU B 1 39 ? 2.727 1.325 -1.899 1 95.69 39 LEU B C 1
ATOM 832 O O . LEU B 1 39 ? 1.811 2.137 -2.045 1 95.69 39 LEU B O 1
ATOM 836 N N . ILE B 1 40 ? 3.635 1.092 -2.793 1 96.44 40 ILE B N 1
ATOM 837 C CA . ILE B 1 40 ? 3.68 1.865 -4.031 1 96.44 40 ILE B CA 1
ATOM 838 C C . ILE B 1 40 ? 2.408 1.62 -4.836 1 96.44 40 ILE B C 1
ATOM 840 O O . ILE B 1 40 ? 1.835 2.555 -5.406 1 96.44 40 ILE B O 1
ATOM 844 N N . ARG B 1 41 ? 1.937 0.435 -4.902 1 96.75 41 ARG B N 1
ATOM 845 C CA . ARG B 1 41 ? 0.683 0.13 -5.582 1 96.75 41 ARG B CA 1
ATOM 846 C C . ARG B 1 41 ? -0.483 0.878 -4.945 1 96.75 41 ARG B C 1
ATOM 848 O O . ARG B 1 41 ? -1.39 1.338 -5.641 1 96.75 41 ARG B O 1
ATOM 855 N N . GLY B 1 42 ? -0.447 0.944 -3.617 1 97.19 42 GLY B N 1
ATOM 856 C CA . GLY B 1 42 ? -1.455 1.725 -2.918 1 97.19 42 GLY B CA 1
ATOM 857 C C . GLY B 1 42 ? -1.442 3.193 -3.295 1 97.19 42 GLY B C 1
ATOM 858 O O . GLY B 1 42 ? -2.498 3.799 -3.488 1 97.19 42 GLY B O 1
ATOM 859 N N . VAL B 1 43 ? -0.303 3.701 -3.469 1 96.81 43 VAL B N 1
ATOM 860 C CA . VAL B 1 43 ? -0.145 5.094 -3.881 1 96.81 43 VAL B CA 1
ATOM 861 C C . VAL B 1 43 ? -0.733 5.289 -5.277 1 96.81 43 VAL B C 1
ATOM 863 O O . VAL B 1 43 ? -1.473 6.246 -5.516 1 96.81 43 VAL B O 1
ATOM 866 N N . MET B 1 44 ? -0.486 4.359 -6.152 1 97 44 MET B N 1
ATOM 867 C CA . MET B 1 44 ? -1.036 4.434 -7.504 1 97 44 MET B CA 1
ATOM 868 C C . MET B 1 44 ? -2.559 4.352 -7.477 1 97 44 MET B C 1
ATOM 870 O O . MET B 1 44 ? -3.236 5.082 -8.203 1 97 44 MET B O 1
ATOM 874 N N . ALA B 1 45 ? -3.061 3.486 -6.676 1 96 45 ALA B N 1
ATOM 875 C CA . ALA B 1 45 ? -4.508 3.33 -6.555 1 96 45 ALA B CA 1
ATOM 876 C C . ALA B 1 45 ? -5.152 4.602 -6.004 1 96 45 ALA B C 1
ATOM 878 O O . ALA B 1 45 ? -6.219 5.012 -6.465 1 96 45 ALA B O 1
ATOM 879 N N . TYR B 1 46 ? -4.527 5.254 -5.027 1 96.44 46 TYR B N 1
ATOM 880 C CA . TYR B 1 46 ? -5.035 6.52 -4.504 1 96.44 46 TYR B CA 1
ATOM 881 C C . TYR B 1 46 ? -5.02 7.602 -5.578 1 96.44 46 TYR B C 1
ATOM 883 O O . TYR B 1 46 ? -5.969 8.375 -5.699 1 96.44 46 TYR B O 1
ATOM 891 N N . GLY B 1 47 ? -3.914 7.645 -6.328 1 96.25 47 GLY B N 1
ATOM 892 C CA . GLY B 1 47 ? -3.861 8.594 -7.422 1 96.25 47 GLY B CA 1
ATOM 893 C C . GLY B 1 47 ? -5.008 8.438 -8.406 1 96.25 47 GLY B C 1
ATOM 894 O O . GLY B 1 47 ? -5.613 9.43 -8.82 1 96.25 47 GLY B O 1
ATOM 895 N N . GLN B 1 48 ? -5.285 7.219 -8.734 1 95.12 48 GLN B N 1
ATOM 896 C CA . GLN B 1 48 ? -6.395 6.934 -9.641 1 95.12 48 GLN B CA 1
ATOM 897 C C . GLN B 1 48 ? -7.719 7.41 -9.055 1 95.12 48 GLN B C 1
ATOM 899 O O . GLN B 1 48 ? -8.523 8.039 -9.75 1 95.12 48 GLN B O 1
ATOM 904 N N . THR B 1 49 ? -7.918 7.117 -7.828 1 94.75 49 THR B N 1
ATOM 905 C CA . THR B 1 49 ? -9.141 7.527 -7.141 1 94.75 49 THR B CA 1
ATOM 906 C C . THR B 1 49 ? -9.266 9.047 -7.121 1 94.75 49 THR B C 1
ATOM 908 O O . THR B 1 49 ? -10.359 9.586 -7.254 1 94.75 49 THR B O 1
ATOM 911 N N . ALA B 1 50 ? -8.172 9.758 -6.98 1 94.12 50 ALA B N 1
ATOM 912 C CA . ALA B 1 50 ? -8.148 11.211 -6.879 1 94.12 50 ALA B CA 1
ATOM 913 C C . ALA B 1 50 ? -8.195 11.859 -8.266 1 94.12 50 ALA B C 1
ATOM 915 O O . ALA B 1 50 ? -8.188 13.086 -8.383 1 94.12 50 ALA B O 1
ATOM 916 N N . GLY B 1 51 ? -8.117 11.008 -9.359 1 94.56 51 GLY B N 1
ATOM 917 C CA . GLY B 1 51 ? -8.195 11.523 -10.719 1 94.56 51 GLY B CA 1
ATOM 918 C C . GLY B 1 51 ? -6.891 12.141 -11.195 1 94.56 51 GLY B C 1
ATOM 919 O O . GLY B 1 51 ? -6.891 13.016 -12.062 1 94.56 51 GLY B O 1
ATOM 920 N N . ARG B 1 52 ? -5.84 11.633 -10.586 1 94.94 52 ARG B N 1
ATOM 921 C CA . ARG B 1 52 ? -4.535 12.141 -11 1 94.94 52 ARG B CA 1
ATOM 922 C C . ARG B 1 52 ? -4.082 11.484 -12.297 1 94.94 52 ARG B C 1
ATOM 924 O O . ARG B 1 52 ? -4.438 10.336 -12.578 1 94.94 52 ARG B O 1
ATOM 931 N N . ASP B 1 53 ? -3.299 12.203 -12.992 1 96.56 53 ASP B N 1
ATOM 932 C CA . ASP B 1 53 ? -2.734 11.695 -14.242 1 96.56 53 ASP B CA 1
ATOM 933 C C . ASP B 1 53 ? -1.81 10.508 -13.984 1 96.56 53 ASP B C 1
ATOM 935 O O . ASP B 1 53 ? -1.027 10.516 -13.031 1 96.56 53 ASP B O 1
ATOM 939 N N . PHE B 1 54 ? -1.907 9.539 -14.852 1 95.06 54 PHE B N 1
ATOM 940 C CA . PHE B 1 54 ? -1.141 8.312 -14.68 1 95.06 54 PHE B CA 1
ATOM 941 C C . PHE B 1 54 ? 0.356 8.594 -14.75 1 95.06 54 PHE B C 1
ATOM 943 O O . PHE B 1 54 ? 1.137 8.016 -13.984 1 95.06 54 PHE B O 1
ATOM 950 N N . ALA B 1 55 ? 0.761 9.43 -15.68 1 95.19 55 ALA B N 1
ATOM 951 C CA . ALA B 1 55 ? 2.18 9.75 -15.82 1 95.19 55 ALA B CA 1
ATOM 952 C C . ALA B 1 55 ? 2.729 10.406 -14.562 1 95.19 55 ALA B C 1
ATOM 954 O O . ALA B 1 55 ? 3.842 10.102 -14.125 1 95.19 55 ALA B O 1
ATOM 955 N N . ASP B 1 56 ? 1.923 11.305 -14 1 94 56 ASP B N 1
ATOM 956 C CA . ASP B 1 56 ? 2.322 11.969 -12.766 1 94 56 ASP B CA 1
ATOM 957 C C . ASP B 1 56 ? 2.459 10.961 -11.625 1 94 56 ASP B C 1
ATOM 959 O O . ASP B 1 56 ? 3.422 11.008 -10.852 1 94 56 ASP B O 1
ATOM 963 N N . MET B 1 57 ? 1.524 10.016 -11.562 1 95.75 57 MET B N 1
ATOM 964 C CA . MET B 1 57 ? 1.548 9.023 -10.492 1 95.75 57 MET B CA 1
ATOM 965 C C . MET B 1 57 ? 2.703 8.047 -10.68 1 95.75 57 MET B C 1
ATOM 967 O O . MET B 1 57 ? 3.318 7.613 -9.711 1 95.75 57 MET B O 1
ATOM 971 N N . SER B 1 58 ? 3.01 7.711 -11.914 1 95.31 58 SER B N 1
ATOM 972 C CA . SER B 1 58 ? 4.145 6.836 -12.195 1 95.31 58 SER B CA 1
ATOM 973 C C . SER B 1 58 ? 5.457 7.48 -11.773 1 95.31 58 SER B C 1
ATOM 975 O O . SER B 1 58 ? 6.324 6.82 -11.195 1 95.31 58 SER B O 1
ATOM 977 N N . ALA B 1 59 ? 5.547 8.781 -12.039 1 94.81 59 ALA B N 1
ATOM 978 C CA . ALA B 1 59 ? 6.738 9.516 -11.609 1 94.81 59 ALA B CA 1
ATOM 979 C C . ALA B 1 59 ? 6.855 9.539 -10.094 1 94.81 59 ALA B C 1
ATOM 981 O O . ALA B 1 59 ? 7.934 9.32 -9.539 1 94.81 59 ALA B O 1
ATOM 982 N N . LEU B 1 60 ? 5.734 9.797 -9.453 1 93.38 60 LEU B N 1
ATOM 983 C CA . LEU B 1 60 ? 5.707 9.797 -7.992 1 93.38 60 LEU B CA 1
ATOM 984 C C . LEU B 1 60 ? 6.105 8.43 -7.441 1 93.38 60 LEU B C 1
ATOM 986 O O . LEU B 1 60 ? 6.898 8.336 -6.5 1 93.38 60 LEU B O 1
ATOM 990 N N . ALA B 1 61 ? 5.547 7.414 -8.055 1 94.81 61 ALA B N 1
ATOM 991 C CA . ALA B 1 61 ? 5.859 6.051 -7.641 1 94.81 61 ALA B CA 1
ATOM 992 C C . ALA B 1 61 ? 7.355 5.77 -7.762 1 94.81 61 ALA B C 1
ATOM 994 O O . ALA B 1 61 ? 7.953 5.168 -6.863 1 94.81 61 ALA B O 1
ATOM 995 N N . GLY B 1 62 ? 7.953 6.164 -8.82 1 93.75 62 GLY B N 1
ATOM 996 C CA . GLY B 1 62 ? 9.391 6 -9 1 93.75 62 GLY B CA 1
ATOM 997 C C . GLY B 1 62 ? 10.203 6.719 -7.945 1 93.75 62 GLY B C 1
ATOM 998 O O . GLY B 1 62 ? 11.141 6.148 -7.379 1 93.75 62 GLY B O 1
ATOM 999 N N . THR B 1 63 ? 9.836 7.914 -7.688 1 92.69 63 THR B N 1
ATOM 1000 C CA . THR B 1 63 ? 10.516 8.719 -6.68 1 92.69 63 THR B CA 1
ATOM 1001 C C . THR B 1 63 ? 10.391 8.078 -5.301 1 92.69 63 THR B C 1
ATOM 1003 O O . THR B 1 63 ? 11.367 8.008 -4.551 1 92.69 63 THR B O 1
ATOM 1006 N N . LEU B 1 64 ? 9.195 7.594 -4.98 1 91.56 64 LEU B N 1
ATOM 1007 C CA . LEU B 1 64 ? 8.945 6.961 -3.689 1 91.56 64 LEU B CA 1
ATOM 1008 C C . LEU B 1 64 ? 9.773 5.695 -3.531 1 91.56 64 LEU B C 1
ATOM 1010 O O . LEU B 1 64 ? 10.352 5.457 -2.469 1 91.56 64 LEU B O 1
ATOM 1014 N N . ARG B 1 65 ? 9.836 4.922 -4.586 1 90.69 65 ARG B N 1
ATOM 1015 C CA . ARG B 1 65 ? 10.648 3.713 -4.535 1 90.69 65 ARG B CA 1
ATOM 1016 C C . ARG B 1 65 ? 12.102 4.047 -4.227 1 90.69 65 ARG B C 1
ATOM 1018 O O . ARG B 1 65 ? 12.727 3.402 -3.385 1 90.69 65 ARG B O 1
ATOM 1025 N N . GLU B 1 66 ? 12.578 5.07 -4.844 1 89.44 66 GLU B N 1
ATOM 1026 C CA . GLU B 1 66 ? 13.961 5.48 -4.621 1 89.44 66 GLU B CA 1
ATOM 1027 C C . GLU B 1 66 ? 14.164 5.973 -3.193 1 89.44 66 GLU B C 1
ATOM 1029 O O . GLU B 1 66 ? 15.164 5.633 -2.551 1 89.44 66 GLU B O 1
ATOM 1034 N N . THR B 1 67 ? 13.242 6.684 -2.732 1 86 67 THR B N 1
ATOM 1035 C CA . THR B 1 67 ? 13.352 7.305 -1.416 1 86 67 THR B CA 1
ATOM 1036 C C . THR B 1 67 ? 13.258 6.254 -0.313 1 86 67 THR B C 1
ATOM 1038 O O . THR B 1 67 ? 13.984 6.32 0.679 1 86 67 THR B O 1
ATOM 1041 N N . ILE B 1 68 ? 12.391 5.258 -0.474 1 83.88 68 ILE B N 1
ATOM 1042 C CA . ILE B 1 68 ? 12.172 4.227 0.537 1 83.88 68 ILE B CA 1
ATOM 1043 C C . ILE B 1 68 ? 13.344 3.246 0.533 1 83.88 68 ILE B C 1
ATOM 1045 O O . ILE B 1 68 ? 13.789 2.803 1.592 1 83.88 68 ILE B O 1
ATOM 1049 N N . THR B 1 69 ? 13.875 3 -0.61 1 81.06 69 THR B N 1
ATOM 1050 C CA . THR B 1 69 ? 14.977 2.049 -0.7 1 81.06 69 THR B CA 1
ATOM 1051 C C . THR B 1 69 ? 16.281 2.682 -0.219 1 81.06 69 THR B C 1
ATOM 1053 O O . THR B 1 69 ? 17.172 1.984 0.271 1 81.06 69 THR B O 1
ATOM 1056 N N . ALA B 1 70 ? 16.359 3.969 -0.368 1 78 70 ALA B N 1
ATOM 1057 C CA . ALA B 1 70 ? 17.578 4.664 0.041 1 78 70 ALA B CA 1
ATOM 1058 C C . ALA B 1 70 ? 17.641 4.816 1.558 1 78 70 ALA B C 1
ATOM 1060 O O . ALA B 1 70 ? 18.719 5.02 2.125 1 78 70 ALA B O 1
ATOM 1061 N N . GLY B 1 71 ? 16.469 4.48 2.258 1 66.62 71 GLY B N 1
ATOM 1062 C CA . GLY B 1 71 ? 16.438 4.605 3.707 1 66.62 71 GLY B CA 1
ATOM 1063 C C . GLY B 1 71 ? 16.422 6.047 4.18 1 66.62 71 GLY B C 1
ATOM 1064 O O . GLY B 1 71 ? 16.391 6.309 5.383 1 66.62 71 GLY B O 1
#